Protein AF-A0A8T1UUY8-F1 (afdb_monomer_lite)

pLDDT: mean 82.91, std 12.74, range [52.06, 96.38]

Secondary structure (DSSP, 8-state):
-EEETTEEEE--S--TT-TTS-S--PPEEEE--TT-GGG-HHHHHHHHHHH----SSS-SSS-S-S--

Organism: NCBI:txid29920

Sequence (68 aa):
MEWRGDVLQIYFAHMKNNQGGDCPRDPRHIYANPLQPSICPTVALGLYWASTTFGASDLLFPGSNQYE

Radius of gyration: 14.49 Å; chains: 1; bounding box: 39×21×33 Å

Foldseek 3Di:
DDDDDQWDWDFQPDDPVPPPVPDDRHTDTFGADPVCLVPHVVNVLVVCVVPDDDDPDPDSDPDDPSDD

Structure (mmCIF, N/CA/C/O backbone):
data_AF-A0A8T1UUY8-F1
#
_entry.id   AF-A0A8T1UUY8-F1
#
loop_
_atom_site.group_PDB
_atom_site.id
_atom_site.type_symbol
_atom_site.label_atom_id
_atom_site.label_alt_id
_atom_site.label_comp_id
_atom_site.label_asym_id
_atom_site.label_entity_id
_atom_site.label_seq_id
_atom_site.pdbx_PDB_ins_code
_atom_site.Cartn_x
_atom_site.Cartn_y
_atom_site.Cartn_z
_atom_site.occupancy
_atom_site.B_iso_or_equiv
_atom_site.auth_seq_id
_atom_site.auth_comp_id
_atom_site.auth_asym_id
_atom_site.auth_atom_id
_atom_site.pdbx_PDB_model_num
ATOM 1 N N . MET A 1 1 ? 5.799 -5.825 -2.822 1.00 85.44 1 MET A N 1
ATOM 2 C CA . MET A 1 1 ? 4.985 -5.555 -1.619 1.00 85.44 1 MET A CA 1
ATOM 3 C C . MET A 1 1 ? 4.651 -6.903 -1.024 1.00 85.44 1 MET A C 1
ATOM 5 O O . MET A 1 1 ? 4.293 -7.787 -1.791 1.00 85.44 1 MET A O 1
ATOM 9 N N . GLU A 1 2 ? 4.808 -7.078 0.281 1.00 90.94 2 GLU A N 1
ATOM 10 C CA . GLU A 1 2 ? 4.500 -8.348 0.944 1.00 90.94 2 GLU A CA 1
ATOM 11 C C . GLU A 1 2 ? 3.871 -8.114 2.314 1.00 90.94 2 GLU A C 1
ATOM 13 O O . GLU A 1 2 ? 4.120 -7.091 2.949 1.00 90.94 2 GLU A O 1
ATOM 18 N N . TRP A 1 3 ? 3.047 -9.055 2.761 1.00 92.50 3 TRP A N 1
ATOM 19 C CA . TRP A 1 3 ? 2.520 -9.062 4.121 1.00 92.50 3 TRP A CA 1
ATOM 20 C C . TRP A 1 3 ? 3.437 -9.889 5.020 1.00 92.50 3 TRP A C 1
ATOM 22 O O . TRP A 1 3 ? 3.783 -11.022 4.678 1.00 92.50 3 TRP A O 1
ATOM 32 N N . ARG A 1 4 ? 3.793 -9.351 6.188 1.00 94.44 4 ARG A N 1
ATOM 33 C CA . ARG A 1 4 ? 4.464 -10.096 7.262 1.00 94.44 4 ARG A CA 1
ATOM 34 C C . ARG A 1 4 ? 3.718 -9.877 8.566 1.00 94.44 4 ARG A C 1
ATOM 36 O O . ARG A 1 4 ? 3.731 -8.777 9.098 1.00 94.44 4 ARG A O 1
ATOM 43 N N . GLY A 1 5 ? 3.080 -10.917 9.096 1.00 93.50 5 GLY A N 1
ATOM 44 C CA . GLY A 1 5 ? 2.245 -10.767 10.289 1.00 93.50 5 GLY A CA 1
ATOM 45 C C . GLY A 1 5 ? 1.132 -9.742 10.056 1.00 93.50 5 GLY A C 1
ATOM 46 O O . GLY A 1 5 ? 0.320 -9.914 9.150 1.00 93.50 5 GLY A O 1
ATOM 47 N N . ASP A 1 6 ? 1.115 -8.680 10.858 1.00 92.00 6 ASP A N 1
ATOM 48 C CA . ASP A 1 6 ? 0.145 -7.58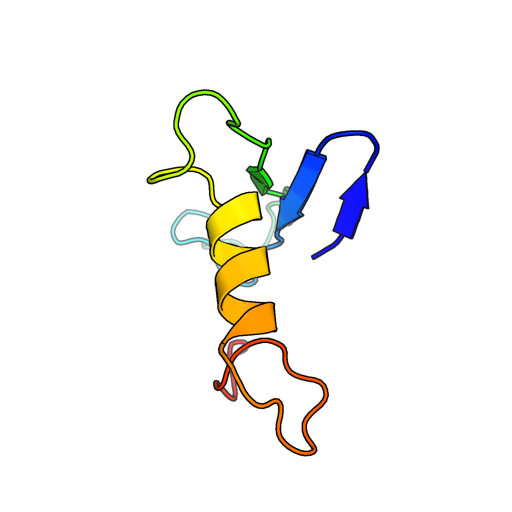1 10.803 1.00 92.00 6 ASP A CA 1
ATOM 49 C C . ASP A 1 6 ? 0.623 -6.358 9.995 1.00 92.00 6 ASP A C 1
ATOM 51 O O . ASP A 1 6 ? -0.091 -5.354 9.911 1.00 92.00 6 ASP A O 1
ATOM 55 N N . VAL A 1 7 ? 1.810 -6.430 9.383 1.00 94.44 7 VAL A N 1
ATOM 56 C CA . VAL A 1 7 ? 2.411 -5.317 8.644 1.00 94.44 7 VAL A CA 1
ATOM 57 C C . VAL A 1 7 ? 2.447 -5.570 7.141 1.00 94.44 7 VAL A C 1
ATOM 59 O O . VAL A 1 7 ? 2.856 -6.632 6.663 1.00 94.44 7 VAL A O 1
ATOM 62 N N . LEU A 1 8 ? 2.068 -4.545 6.379 1.00 94.88 8 LEU A N 1
ATOM 63 C CA . LEU A 1 8 ? 2.303 -4.472 4.945 1.00 94.88 8 LEU A CA 1
ATOM 64 C C . LEU A 1 8 ? 3.668 -3.833 4.690 1.00 94.88 8 LEU A C 1
ATOM 66 O O . LEU A 1 8 ? 3.913 -2.688 5.068 1.00 94.88 8 LEU A O 1
ATOM 70 N N . GLN A 1 9 ? 4.556 -4.562 4.027 1.00 93.56 9 GLN A N 1
ATOM 71 C CA . GLN A 1 9 ? 5.892 -4.099 3.682 1.00 93.56 9 GLN A CA 1
ATOM 72 C C . GLN A 1 9 ? 5.954 -3.619 2.230 1.00 93.56 9 GLN A C 1
ATOM 74 O O . GLN A 1 9 ? 5.599 -4.339 1.286 1.00 93.56 9 GLN A O 1
ATOM 79 N N . ILE A 1 10 ? 6.449 -2.394 2.042 1.00 89.12 10 ILE A N 1
ATOM 80 C CA . ILE A 1 10 ? 6.719 -1.809 0.726 1.00 89.12 10 ILE A CA 1
ATOM 81 C C . ILE A 1 10 ? 8.218 -1.586 0.561 1.00 89.12 10 ILE A C 1
ATOM 83 O O . ILE A 1 10 ? 8.873 -0.996 1.416 1.00 89.12 10 ILE A O 1
ATOM 87 N N . TYR A 1 11 ? 8.743 -2.020 -0.580 1.00 84.56 11 TYR A N 1
ATOM 88 C CA . TYR A 1 11 ? 10.131 -1.813 -0.966 1.00 84.56 11 TYR A CA 1
ATOM 89 C C . TYR A 1 11 ? 10.185 -0.693 -1.991 1.00 84.56 11 TYR A C 1
ATOM 91 O O . TYR A 1 11 ? 9.541 -0.778 -3.037 1.00 84.56 11 TYR A O 1
ATOM 99 N N . PHE A 1 12 ? 10.956 0.345 -1.697 1.00 79.50 12 PHE A N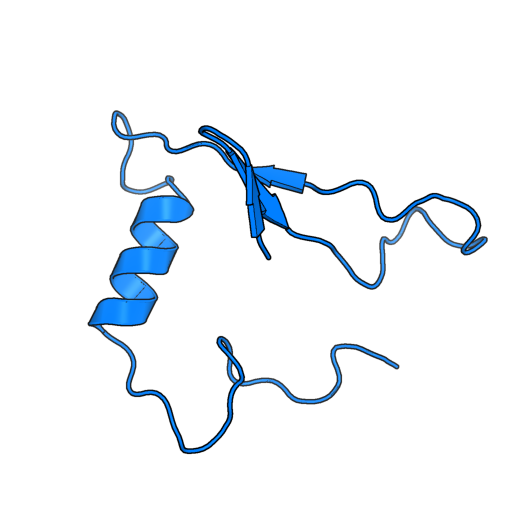 1
ATOM 100 C CA . PHE A 1 12 ? 11.240 1.394 -2.667 1.00 79.50 12 PHE A CA 1
ATOM 101 C C . PHE A 1 12 ? 12.495 1.024 -3.458 1.00 79.50 12 PHE A C 1
ATOM 103 O O . PHE A 1 12 ? 13.496 0.603 -2.880 1.00 79.50 12 PHE A O 1
ATOM 110 N N . ALA A 1 13 ? 12.431 1.165 -4.784 1.00 72.12 13 ALA A N 1
ATOM 111 C CA . ALA A 1 13 ? 13.561 0.882 -5.668 1.00 72.12 13 ALA A CA 1
ATOM 112 C C . ALA A 1 13 ? 14.708 1.881 -5.455 1.00 72.12 13 ALA A C 1
ATOM 114 O O . ALA A 1 13 ? 15.860 1.470 -5.325 1.00 72.12 13 ALA A O 1
ATOM 115 N N . HIS A 1 14 ? 14.363 3.168 -5.337 1.00 70.88 14 HIS A N 1
ATOM 116 C CA . HIS A 1 14 ? 15.285 4.272 -5.100 1.00 70.88 14 HIS A CA 1
ATOM 117 C C . HIS A 1 14 ? 14.838 5.079 -3.884 1.00 70.88 14 HIS A C 1
ATOM 119 O O . HIS A 1 14 ? 13.652 5.353 -3.690 1.00 70.88 14 HIS A O 1
ATOM 125 N N . MET A 1 15 ? 15.803 5.493 -3.071 1.00 70.56 15 MET A N 1
ATOM 126 C CA . MET A 1 15 ? 15.588 6.440 -1.985 1.00 70.56 15 MET A CA 1
ATOM 127 C C . MET A 1 15 ? 16.589 7.576 -2.149 1.00 70.56 15 MET A C 1
ATOM 129 O O . MET A 1 15 ? 17.771 7.327 -2.368 1.00 70.56 15 MET A O 1
ATOM 133 N N . LYS A 1 16 ? 16.137 8.828 -2.021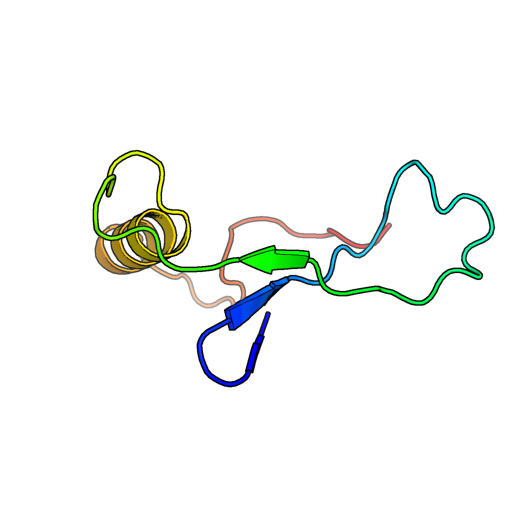 1.00 70.88 16 LYS A N 1
ATOM 134 C CA . LYS A 1 16 ? 16.987 10.018 -2.222 1.00 70.88 16 LYS A CA 1
ATOM 135 C C . LYS A 1 16 ? 18.222 10.049 -1.307 1.00 70.88 16 LYS A C 1
ATOM 137 O O . LYS A 1 16 ? 19.217 10.674 -1.645 1.00 70.88 16 LYS A O 1
ATOM 142 N N . ASN A 1 17 ? 18.160 9.376 -0.161 1.00 68.12 17 ASN A N 1
ATOM 143 C CA . ASN A 1 17 ? 19.261 9.248 0.793 1.00 68.12 17 ASN A CA 1
ATOM 144 C C . ASN A 1 17 ? 20.188 8.043 0.526 1.00 68.12 17 ASN A C 1
ATOM 146 O O . ASN A 1 17 ? 21.165 7.884 1.246 1.00 68.12 17 ASN A O 1
ATOM 150 N N . ASN A 1 18 ? 19.906 7.207 -0.477 1.00 66.75 18 ASN A N 1
ATOM 151 C CA . ASN A 1 18 ? 20.703 6.029 -0.819 1.00 66.75 18 ASN A CA 1
ATOM 152 C C . ASN A 1 18 ? 21.509 6.264 -2.107 1.00 66.75 18 ASN A C 1
ATOM 154 O O . ASN A 1 18 ? 21.365 5.535 -3.084 1.00 66.75 18 ASN A O 1
ATOM 158 N N . GLN A 1 19 ? 22.330 7.321 -2.126 1.00 65.88 19 GLN A N 1
ATOM 159 C CA . GLN A 1 19 ? 23.160 7.672 -3.290 1.00 65.88 19 GLN A CA 1
ATOM 160 C C . GLN A 1 19 ? 24.277 6.655 -3.573 1.00 65.88 19 GLN A C 1
ATOM 162 O O . GLN A 1 19 ? 24.724 6.562 -4.709 1.00 65.88 19 GLN A O 1
ATOM 167 N N . GLY A 1 20 ? 24.721 5.904 -2.560 1.00 66.81 20 GLY A N 1
ATOM 168 C CA . GLY A 1 20 ? 25.779 4.898 -2.702 1.00 66.81 20 GLY A CA 1
ATOM 169 C C . GLY A 1 20 ? 25.289 3.517 -3.138 1.00 66.81 20 GLY A C 1
ATOM 170 O O . GLY A 1 20 ? 26.109 2.668 -3.448 1.00 66.81 20 GLY A O 1
ATOM 171 N N . GLY A 1 21 ? 23.976 3.257 -3.137 1.00 61.31 21 GLY A N 1
ATOM 172 C CA . GLY A 1 21 ? 23.420 1.932 -3.449 1.00 61.31 21 GLY A CA 1
ATOM 173 C C . GLY A 1 21 ? 23.706 0.842 -2.403 1.00 61.31 21 GLY A C 1
ATOM 174 O O . GLY A 1 21 ? 23.139 -0.241 -2.505 1.00 61.31 21 GLY A O 1
ATOM 175 N N . ASP A 1 22 ? 24.518 1.141 -1.386 1.00 60.28 22 ASP A N 1
ATOM 176 C CA . ASP A 1 22 ? 24.970 0.193 -0.361 1.00 60.28 22 ASP A CA 1
ATOM 177 C C . ASP A 1 22 ? 23.965 -0.032 0.774 1.00 60.28 22 ASP A C 1
ATOM 179 O O . ASP A 1 22 ? 24.091 -1.007 1.517 1.00 60.28 22 ASP A O 1
ATOM 183 N N . CYS A 1 23 ? 22.960 0.838 0.944 1.00 59.66 23 CYS A N 1
ATOM 184 C CA . CYS A 1 23 ? 21.945 0.580 1.962 1.00 59.66 23 CYS A CA 1
ATOM 185 C C . CYS A 1 23 ? 21.012 -0.546 1.493 1.00 59.66 23 CYS A C 1
ATOM 187 O O . CYS A 1 23 ? 20.407 -0.419 0.417 1.00 59.66 23 CYS A O 1
ATOM 189 N N . PRO A 1 24 ? 20.826 -1.604 2.311 1.00 59.03 24 PRO A N 1
ATOM 190 C CA . PRO A 1 24 ? 19.781 -2.593 2.100 1.00 59.03 24 PRO A CA 1
ATOM 191 C C . PRO A 1 24 ? 18.446 -1.896 1.835 1.00 59.03 24 PRO A C 1
ATOM 193 O O . PRO A 1 24 ? 18.155 -0.840 2.400 1.00 59.03 24 PRO A O 1
ATOM 196 N N . ARG A 1 25 ? 17.623 -2.469 0.950 1.00 71.12 25 ARG A N 1
ATOM 197 C CA . ARG A 1 25 ? 16.270 -1.968 0.667 1.00 71.12 25 ARG A CA 1
ATOM 198 C C . ARG A 1 25 ? 15.362 -2.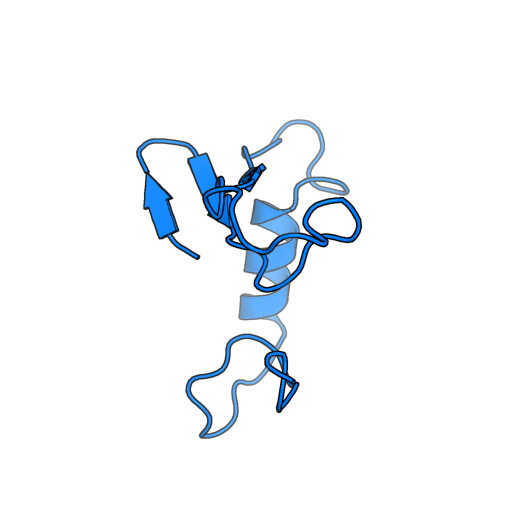223 1.871 1.00 71.12 25 ARG A C 1
ATOM 200 O O . ARG A 1 25 ? 14.502 -3.100 1.817 1.00 71.12 25 ARG A O 1
ATOM 207 N N . ASP A 1 26 ? 15.568 -1.474 2.950 1.00 80.75 26 ASP A N 1
ATOM 208 C CA . ASP A 1 26 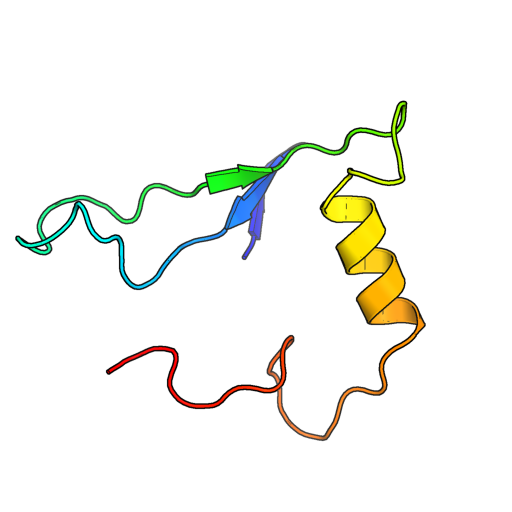? 14.791 -1.610 4.173 1.00 80.75 26 ASP A CA 1
ATOM 209 C C . ASP A 1 26 ? 13.312 -1.360 3.859 1.00 80.75 26 ASP A C 1
ATOM 211 O O . ASP A 1 26 ? 12.954 -0.271 3.372 1.00 80.75 26 ASP A O 1
ATOM 215 N N . PRO A 1 27 ? 12.437 -2.352 4.106 1.00 88.00 27 PRO A N 1
ATOM 216 C CA . PRO A 1 27 ? 11.027 -2.207 3.814 1.00 88.00 27 PRO A CA 1
ATOM 217 C C . PRO A 1 27 ? 10.431 -1.081 4.655 1.00 88.00 27 PRO A C 1
ATOM 219 O O . PRO A 1 27 ? 10.713 -0.932 5.844 1.00 88.00 27 PRO A O 1
ATOM 222 N N . ARG A 1 28 ? 9.549 -0.290 4.047 1.00 88.31 28 ARG A N 1
ATOM 223 C CA . ARG A 1 28 ? 8.660 0.591 4.798 1.00 88.31 28 ARG A CA 1
ATOM 224 C C . ARG A 1 28 ? 7.481 -0.217 5.298 1.00 88.31 28 ARG A C 1
ATOM 226 O O . ARG A 1 28 ? 6.819 -0.908 4.528 1.00 88.31 28 ARG A O 1
ATOM 233 N N . HIS A 1 29 ? 7.257 -0.119 6.597 1.00 92.62 29 HIS A N 1
ATOM 234 C CA . HIS A 1 29 ? 6.200 -0.810 7.308 1.00 92.62 29 HIS A CA 1
ATOM 235 C C . HIS A 1 29 ? 4.944 0.052 7.319 1.00 92.62 29 HIS A C 1
ATOM 237 O O . HIS A 1 29 ? 4.979 1.209 7.740 1.00 92.62 29 HIS A O 1
ATOM 243 N N . ILE A 1 30 ? 3.843 -0.516 6.850 1.00 94.44 30 ILE A N 1
ATOM 244 C CA . ILE A 1 30 ? 2.528 0.107 6.847 1.00 94.44 30 ILE A CA 1
ATOM 245 C C . ILE A 1 30 ? 1.606 -0.752 7.695 1.00 94.44 30 ILE A C 1
ATOM 247 O O . ILE A 1 30 ? 1.416 -1.937 7.428 1.00 94.44 30 ILE A O 1
ATOM 251 N N . TYR A 1 31 ? 1.008 -0.121 8.697 1.00 94.06 31 TYR A N 1
ATOM 252 C CA . TYR A 1 31 ? 0.021 -0.740 9.568 1.00 94.06 31 TYR A CA 1
ATOM 253 C C . TYR A 1 31 ? -1.370 -0.217 9.232 1.00 94.06 31 TYR A C 1
ATOM 255 O O . TYR A 1 31 ? -1.542 0.933 8.816 1.00 94.06 31 TYR A O 1
ATOM 263 N N . ALA A 1 32 ? -2.376 -1.062 9.434 1.00 94.31 32 ALA A N 1
ATOM 264 C CA . ALA A 1 32 ? -3.758 -0.635 9.311 1.00 94.31 32 ALA A CA 1
ATOM 265 C C . ALA A 1 32 ? -4.113 0.333 10.453 1.00 94.31 32 ALA A C 1
ATOM 267 O O . ALA A 1 32 ? -3.893 0.036 11.624 1.00 94.31 32 ALA A O 1
ATOM 268 N N . ASN A 1 33 ? -4.715 1.472 10.110 1.00 94.56 33 ASN A N 1
ATOM 269 C CA . ASN A 1 33 ? -5.330 2.392 11.063 1.00 94.56 33 ASN A CA 1
ATOM 270 C C . ASN A 1 33 ? -6.863 2.368 10.899 1.00 94.56 33 ASN A C 1
ATOM 272 O O . ASN A 1 33 ? -7.417 3.209 10.187 1.00 94.56 33 ASN A O 1
ATOM 276 N N . PRO A 1 34 ? -7.573 1.407 11.518 1.00 91.00 34 PRO A N 1
ATOM 277 C CA . PRO A 1 34 ? -9.029 1.313 11.401 1.00 91.00 34 PRO A CA 1
ATOM 278 C C . PRO A 1 34 ? -9.766 2.466 12.100 1.00 91.00 34 PRO A C 1
ATOM 280 O O . PRO A 1 34 ? -10.911 2.744 11.756 1.00 91.00 34 PRO A O 1
ATOM 283 N N . LEU A 1 35 ? -9.126 3.155 13.053 1.00 96.38 35 LEU A N 1
ATOM 284 C CA . LEU A 1 35 ? -9.723 4.287 13.770 1.00 96.38 35 LEU A CA 1
ATOM 285 C C . LEU A 1 35 ? -9.825 5.540 12.894 1.00 96.38 35 LEU A C 1
ATOM 287 O O . LEU A 1 35 ? -10.708 6.368 13.104 1.00 96.38 35 LEU A O 1
ATOM 291 N N . GLN A 1 36 ? -8.941 5.676 11.902 1.00 96.31 36 GLN A N 1
ATOM 292 C CA . GLN A 1 36 ? -8.989 6.762 10.923 1.00 96.31 36 GLN A CA 1
ATOM 293 C C . GLN A 1 36 ? -8.871 6.205 9.495 1.00 96.31 36 GLN A C 1
ATOM 295 O O . GLN A 1 36 ? -7.808 6.297 8.872 1.00 96.31 36 GLN A O 1
ATOM 300 N N . PRO A 1 37 ? -9.967 5.651 8.938 1.00 94.88 37 PRO A N 1
ATOM 301 C CA . PRO A 1 37 ? -9.956 5.017 7.619 1.00 94.88 37 PRO A CA 1
ATOM 302 C C . PRO A 1 37 ? -9.540 5.958 6.485 1.00 94.88 37 PRO A C 1
ATOM 304 O O . PRO A 1 37 ? -8.931 5.513 5.518 1.00 94.88 37 PRO A O 1
ATOM 307 N N . SER A 1 38 ? -9.824 7.259 6.618 1.00 95.75 38 SER A N 1
ATOM 308 C CA . SER A 1 38 ? -9.508 8.281 5.610 1.00 95.75 38 SER A CA 1
ATOM 309 C C . SER A 1 38 ? -8.011 8.465 5.359 1.00 95.75 38 SER A C 1
ATOM 311 O O . SER A 1 38 ? -7.636 8.918 4.281 1.00 95.75 38 SER A O 1
ATOM 313 N N . ILE A 1 39 ? -7.159 8.108 6.325 1.00 94.06 39 ILE A N 1
ATOM 314 C CA . ILE A 1 39 ? -5.695 8.189 6.208 1.00 94.06 39 ILE A CA 1
ATOM 315 C C . ILE A 1 39 ? -5.026 6.809 6.218 1.00 94.06 39 ILE A C 1
ATOM 317 O O . ILE A 1 39 ? -3.801 6.725 6.235 1.00 94.06 39 ILE A O 1
ATOM 321 N N . CYS A 1 40 ? -5.805 5.724 6.245 1.00 95.69 40 CYS A N 1
ATOM 322 C CA . CYS A 1 40 ? -5.291 4.362 6.343 1.00 95.69 40 CYS A CA 1
ATOM 323 C C . CYS A 1 40 ? -4.872 3.839 4.959 1.00 95.69 40 CYS A C 1
ATOM 325 O O . CYS A 1 40 ? -5.745 3.583 4.122 1.00 95.69 40 CYS A O 1
ATOM 327 N N . PRO A 1 41 ? -3.572 3.593 4.705 1.00 94.31 41 PRO A N 1
ATOM 328 C CA . PRO A 1 41 ? -3.128 3.166 3.379 1.00 94.31 41 PRO A CA 1
ATOM 329 C C . PRO A 1 41 ? -3.668 1.786 2.986 1.00 94.31 41 PRO A C 1
ATOM 331 O O . PRO A 1 41 ? -3.960 1.559 1.818 1.00 94.31 41 PRO A O 1
ATOM 334 N N . THR A 1 42 ? -3.863 0.880 3.950 1.00 94.38 42 THR A N 1
ATOM 335 C CA . THR A 1 42 ? -4.455 -0.446 3.703 1.00 94.38 42 THR A CA 1
ATOM 336 C C . THR A 1 42 ? -5.890 -0.336 3.187 1.00 94.38 42 THR A C 1
ATOM 338 O O . THR A 1 42 ? -6.262 -1.026 2.241 1.00 94.38 42 THR A O 1
ATOM 341 N N . VAL A 1 43 ? -6.691 0.562 3.775 1.00 95.06 43 VAL A N 1
ATOM 342 C CA . VAL A 1 43 ? -8.069 0.815 3.324 1.00 95.06 43 VAL A CA 1
ATOM 343 C C . VAL A 1 43 ? -8.062 1.490 1.957 1.00 95.06 43 VAL A C 1
ATOM 345 O O . VAL A 1 43 ? -8.795 1.063 1.069 1.00 95.06 43 VAL A O 1
ATOM 348 N N . ALA A 1 44 ? -7.205 2.496 1.762 1.00 95.00 44 ALA A N 1
ATOM 349 C CA . ALA A 1 44 ? -7.063 3.171 0.476 1.00 95.00 44 ALA A CA 1
ATOM 350 C C . ALA A 1 44 ? -6.675 2.192 -0.647 1.00 95.00 44 ALA A C 1
ATOM 352 O O . ALA A 1 44 ? -7.247 2.245 -1.733 1.00 95.00 44 ALA A O 1
ATOM 353 N N . LEU A 1 45 ? -5.762 1.254 -0.370 1.00 93.19 45 LEU A N 1
ATOM 354 C CA . LEU A 1 45 ? -5.361 0.218 -1.318 1.00 93.19 45 LEU A CA 1
ATOM 355 C C . LEU A 1 45 ? -6.514 -0.743 -1.643 1.00 93.19 45 LEU A C 1
ATOM 357 O O . LEU A 1 45 ? -6.748 -1.041 -2.812 1.00 93.19 45 LEU A O 1
ATOM 361 N N . GLY A 1 46 ? -7.265 -1.191 -0.633 1.00 93.25 46 GLY A N 1
ATOM 362 C CA . GLY A 1 46 ? -8.453 -2.022 -0.841 1.00 93.25 46 GLY A CA 1
ATOM 363 C C . GLY A 1 46 ? -9.526 -1.319 -1.677 1.00 93.25 46 GLY A C 1
ATOM 364 O O . GLY A 1 46 ? -10.106 -1.924 -2.576 1.00 93.25 46 GLY A O 1
ATOM 365 N N . LEU A 1 47 ? -9.746 -0.025 -1.434 1.00 95.12 47 LEU A N 1
ATOM 366 C CA . LEU A 1 47 ? -10.689 0.778 -2.210 1.00 95.12 47 LEU A CA 1
ATOM 367 C C . LEU A 1 47 ? -10.220 0.961 -3.656 1.00 95.12 47 LEU A C 1
ATOM 369 O O . LEU A 1 47 ? -11.031 0.860 -4.575 1.00 95.12 47 LEU A O 1
ATOM 373 N N . TYR A 1 48 ? -8.921 1.180 -3.870 1.00 93.12 48 TYR A N 1
ATOM 374 C CA . TYR A 1 48 ? -8.337 1.232 -5.207 1.00 93.12 48 TYR A CA 1
ATOM 375 C C . TYR A 1 48 ? -8.560 -0.088 -5.952 1.00 93.12 48 TYR A C 1
ATOM 377 O O . TYR A 1 48 ? -9.055 -0.068 -7.076 1.00 93.12 48 TYR A O 1
ATOM 385 N N . TRP A 1 49 ? -8.311 -1.229 -5.301 1.00 91.00 49 TRP A N 1
ATOM 386 C CA . TRP A 1 49 ? -8.602 -2.552 -5.863 1.00 91.00 49 TRP A CA 1
ATOM 387 C C . TRP A 1 49 ? -10.073 -2.746 -6.224 1.00 91.00 49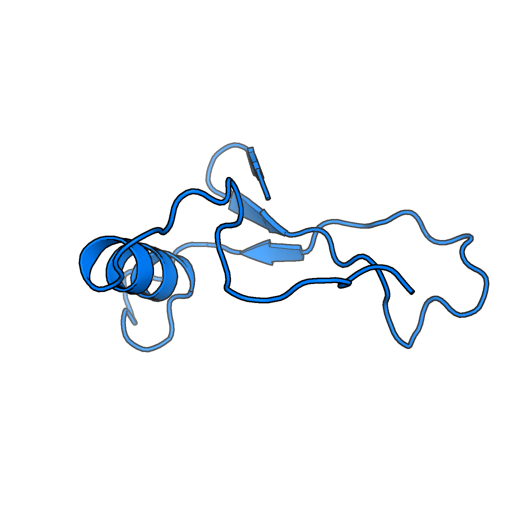 TRP A C 1
ATOM 389 O O . TRP A 1 49 ? -10.376 -3.265 -7.293 1.00 91.00 49 TRP A O 1
ATOM 399 N N . ALA A 1 50 ? -10.986 -2.324 -5.353 1.00 93.50 50 ALA A N 1
ATOM 400 C CA . ALA A 1 50 ? -12.418 -2.496 -5.574 1.00 93.50 50 ALA A CA 1
ATOM 401 C C . ALA A 1 50 ? -12.985 -1.571 -6.665 1.00 93.50 50 ALA A C 1
ATOM 403 O O . ALA A 1 50 ? -14.004 -1.896 -7.269 1.00 93.50 50 ALA A O 1
ATOM 404 N N . SER A 1 51 ? -12.356 -0.414 -6.894 1.00 94.25 51 SER A N 1
ATOM 405 C CA . SER A 1 51 ? -12.851 0.621 -7.814 1.00 94.25 51 SER A CA 1
ATOM 406 C C . SER A 1 51 ? -12.083 0.722 -9.135 1.00 94.25 51 SER A C 1
ATOM 408 O O . SER A 1 51 ? -12.512 1.461 -10.021 1.00 94.25 51 SER A O 1
ATOM 410 N N . THR A 1 52 ? -10.985 -0.021 -9.297 1.00 89.12 52 THR A N 1
ATOM 411 C CA . THR A 1 52 ? -10.144 0.027 -10.502 1.00 89.12 52 THR A CA 1
ATOM 412 C C . THR A 1 52 ? -10.268 -1.256 -11.315 1.00 89.12 52 THR A C 1
ATOM 414 O O . THR A 1 52 ? -10.226 -2.361 -10.781 1.00 89.12 52 THR A O 1
ATOM 417 N N . THR A 1 53 ? -10.375 -1.119 -12.635 1.00 86.06 53 THR A N 1
ATOM 418 C CA . THR A 1 53 ? -10.280 -2.244 -13.570 1.00 86.06 53 THR A CA 1
ATOM 419 C C . THR A 1 53 ? -8.818 -2.543 -13.882 1.00 86.06 53 THR A C 1
ATOM 421 O O . THR A 1 53 ? -8.116 -1.690 -14.429 1.00 86.06 53 THR A O 1
ATOM 424 N N . PHE A 1 54 ? -8.367 -3.755 -13.578 1.00 83.12 54 PHE A N 1
ATOM 425 C CA . PHE A 1 54 ? -7.026 -4.215 -13.933 1.00 83.12 54 PHE A CA 1
ATOM 426 C C . PHE A 1 54 ? -7.000 -4.635 -15.404 1.00 83.12 54 PHE A C 1
ATOM 428 O O . PHE A 1 54 ? -7.844 -5.410 -15.853 1.00 83.12 54 PHE A O 1
ATOM 435 N N . GLY A 1 55 ? -6.062 -4.071 -16.167 1.00 79.50 55 GLY A N 1
ATOM 436 C CA . GLY A 1 55 ? -5.790 -4.503 -17.538 1.00 79.50 55 GLY A CA 1
ATOM 437 C C . GLY A 1 55 ? -5.056 -5.847 -17.573 1.00 79.50 55 GLY A C 1
ATOM 438 O O . GLY A 1 55 ? -4.827 -6.472 -16.545 1.00 79.50 55 GLY A O 1
ATOM 439 N N . ALA A 1 56 ? -4.617 -6.270 -18.759 1.00 79.56 56 ALA A N 1
ATOM 440 C CA . ALA A 1 56 ? -3.868 -7.521 -18.940 1.00 79.56 56 ALA A CA 1
ATOM 441 C C . ALA A 1 56 ? -2.437 -7.505 -18.350 1.00 79.56 56 ALA A C 1
ATOM 443 O O . ALA A 1 56 ? -1.708 -8.479 -18.495 1.00 79.56 56 ALA A O 1
ATOM 444 N N . SER A 1 57 ? -2.002 -6.398 -17.742 1.00 79.69 57 SER A N 1
ATOM 445 C CA . SER A 1 57 ? -0.707 -6.312 -17.068 1.00 79.69 57 SER A CA 1
ATOM 446 C C . SER A 1 57 ? -0.796 -6.858 -15.648 1.00 79.69 57 SER A C 1
ATOM 448 O O . SER A 1 57 ? -1.695 -6.467 -14.909 1.00 79.69 57 SER A O 1
ATOM 450 N N . ASP A 1 58 ? 0.226 -7.584 -15.205 1.00 78.00 58 ASP A N 1
ATOM 451 C CA . ASP A 1 58 ? 0.360 -8.031 -13.807 1.00 78.00 58 ASP A CA 1
ATOM 452 C C . ASP A 1 58 ? 0.758 -6.896 -12.832 1.00 78.00 58 ASP A C 1
ATOM 454 O O . ASP A 1 58 ? 1.163 -7.133 -11.693 1.00 78.00 58 ASP A O 1
ATOM 458 N N . LEU A 1 59 ? 0.687 -5.638 -13.277 1.00 80.88 59 LEU A N 1
ATOM 459 C CA . LEU A 1 59 ? 1.060 -4.467 -12.493 1.00 80.88 59 LEU A CA 1
ATOM 460 C C . LEU A 1 59 ? -0.134 -3.953 -11.688 1.00 80.88 59 LEU A C 1
ATOM 462 O O . LEU A 1 59 ? -1.209 -3.698 -12.226 1.00 80.88 59 LEU A O 1
ATOM 466 N N . LEU A 1 60 ? 0.094 -3.732 -10.392 1.00 81.81 60 LEU A N 1
ATOM 467 C CA . LEU A 1 60 ? -0.898 -3.155 -9.486 1.00 81.81 60 LEU A CA 1
ATOM 468 C C . LEU A 1 60 ? -1.232 -1.700 -9.839 1.00 81.81 60 LEU A C 1
ATOM 470 O O . LEU A 1 60 ? -2.375 -1.286 -9.696 1.00 81.81 60 LEU A O 1
ATOM 474 N N . PHE A 1 61 ? -0.240 -0.928 -10.283 1.00 84.69 61 PHE A N 1
ATOM 475 C CA . PHE A 1 61 ? -0.402 0.478 -10.638 1.00 84.69 61 PHE A CA 1
ATOM 476 C C . PHE A 1 61 ? -0.036 0.697 -12.109 1.00 84.69 61 PHE A C 1
ATOM 478 O O . PHE A 1 61 ? 0.936 0.103 -12.584 1.00 84.69 61 PHE A O 1
ATOM 485 N N . PRO A 1 62 ? -0.763 1.565 -12.834 1.00 78.81 62 PRO A N 1
ATOM 486 C CA . PRO A 1 62 ? -0.412 1.927 -14.198 1.00 78.81 62 PRO A CA 1
ATOM 487 C C . PRO A 1 62 ? 0.866 2.777 -14.185 1.00 78.81 62 PRO A C 1
ATOM 489 O O . PRO A 1 62 ? 0.852 3.949 -13.816 1.00 78.81 62 PRO A O 1
ATOM 492 N N . GLY A 1 63 ? 1.987 2.169 -14.560 1.00 71.44 63 GLY A N 1
ATOM 493 C CA . GLY A 1 63 ? 3.282 2.833 -14.663 1.00 71.44 63 GLY A CA 1
ATOM 494 C C . GLY A 1 63 ? 4.363 1.845 -15.088 1.00 71.44 63 GLY A C 1
ATOM 495 O O . GLY A 1 63 ? 4.660 0.895 -14.371 1.00 71.44 63 GLY A O 1
ATOM 496 N N . SER A 1 64 ? 4.941 2.055 -16.267 1.00 63.09 64 SER A N 1
ATOM 497 C CA . SER A 1 64 ? 6.139 1.347 -16.728 1.00 63.09 64 SER A CA 1
ATOM 498 C C . SER A 1 64 ? 7.396 2.079 -16.243 1.00 63.09 64 SER A C 1
ATOM 500 O O . SER A 1 64 ? 7.382 3.303 -16.155 1.00 63.09 64 SER A O 1
ATOM 502 N N . ASN A 1 65 ? 8.481 1.347 -15.973 1.00 59.72 65 ASN A N 1
ATOM 503 C CA . ASN A 1 65 ? 9.800 1.886 -15.597 1.00 59.72 65 ASN A CA 1
ATOM 504 C C . ASN A 1 65 ? 9.869 2.628 -14.245 1.00 59.72 65 ASN A C 1
ATOM 506 O O . ASN A 1 65 ? 10.318 3.763 -14.167 1.00 59.72 65 ASN A O 1
ATOM 510 N N . GLN A 1 66 ? 9.528 1.959 -13.134 1.00 60.97 66 GLN A N 1
ATOM 511 C CA . GLN A 1 66 ? 10.009 2.398 -11.803 1.00 60.97 66 GLN A CA 1
ATOM 512 C C . GLN A 1 66 ? 11.503 2.095 -11.569 1.00 60.97 66 GLN A C 1
ATOM 514 O O . GLN A 1 66 ? 12.038 2.388 -10.500 1.00 60.97 66 GLN A O 1
ATOM 519 N N . TYR A 1 67 ? 12.136 1.466 -12.558 1.00 57.59 67 TYR A N 1
ATOM 520 C CA . TYR A 1 67 ? 13.551 1.162 -12.624 1.00 57.59 67 TYR A CA 1
ATOM 521 C C . TYR A 1 67 ? 14.101 1.870 -13.871 1.00 57.59 67 TYR A C 1
ATOM 523 O O . TYR A 1 67 ? 13.873 1.402 -14.986 1.00 57.59 67 TYR A O 1
ATOM 531 N N . GLU A 1 68 ? 14.764 3.004 -13.659 1.00 52.06 68 GLU A N 1
ATOM 532 C CA . GLU A 1 68 ? 15.820 3.567 -14.512 1.00 52.06 68 GLU A CA 1
ATOM 533 C C . GLU A 1 68 ? 17.030 3.848 -13.616 1.00 52.06 68 GLU A C 1
ATOM 535 O O . GLU A 1 68 ? 16.823 4.382 -12.499 1.00 52.06 68 GLU A O 1
#